Protein AF-A0A2N3CD16-F1 (afdb_monomer)

Radius of gyration: 25.15 Å; Cα contacts (8 Å, |Δi|>4): 242; chains: 1; bounding box: 34×42×100 Å

Foldseek 3Di:
DDDDDDDDDDPPPPDPPPPDPPPDDDFAFPDKAKEWEFDDDPDTFGAKIKIKTFTDFPFDWEWDWDPDPPDPQETEIEIGTDDDDDTRMYMDMDRHDDHHQKYFYDYPNHGRDIDRDYYYDD

Solvent-accessible surface area (backbone atoms only — not comparable to full-atom values): 7426 Å² total; per-residue (Å²): 140,84,87,81,84,80,85,82,82,83,82,80,79,80,73,80,79,76,74,71,75,78,81,80,77,76,57,54,76,77,46,72,51,36,34,32,37,31,53,85,65,98,81,45,59,62,51,27,27,40,35,42,35,34,33,67,43,93,53,48,35,30,43,40,78,50,90,67,86,50,62,102,39,43,45,49,29,36,53,40,84,36,76,90,79,48,70,30,36,32,48,37,71,44,88,64,39,66,82,46,60,31,37,39,33,24,36,94,90,37,89,69,47,77,42,72,63,61,44,81,46,110

Mean predicted aligned error: 11.21 Å

Secondary structure (DSSP, 8-state):
--PPP--------------PPP---PPPEEEEEEEEEE-SSSSPPEEEEEEEEEE--SS-EEEEE-SS--STTEEEEEEEE--SS-TTEEEEE-SS----SEEEEEETTEEEEEE--EEEE-

Structure (mmCIF, N/CA/C/O backbone):
data_AF-A0A2N3CD16-F1
#
_entry.id   AF-A0A2N3CD16-F1
#
loop_
_atom_site.group_PDB
_atom_site.id
_atom_site.type_symbol
_atom_site.label_atom_id
_atom_site.label_alt_id
_atom_site.label_comp_id
_atom_site.label_asym_id
_atom_site.label_entity_id
_atom_site.label_seq_id
_atom_site.pdbx_PDB_ins_code
_atom_site.Cartn_x
_atom_site.Cartn_y
_atom_site.Cartn_z
_atom_site.occupancy
_atom_site.B_iso_or_equiv
_atom_site.auth_seq_id
_atom_site.auth_comp_id
_atom_site.auth_asym_id
_atom_site.auth_atom_id
_atom_site.pdbx_PDB_model_num
ATOM 1 N N . MET A 1 1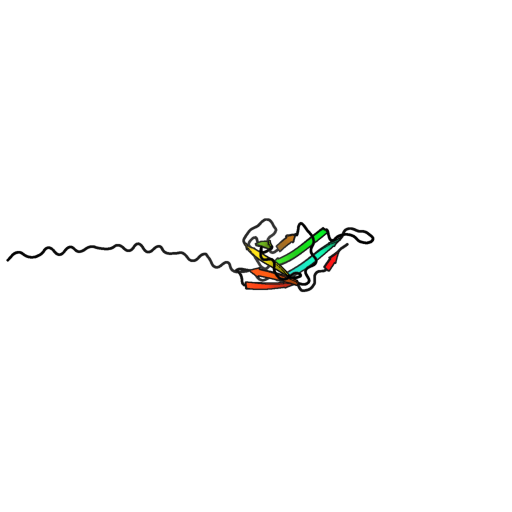 ? -15.250 33.659 76.738 1.00 38.59 1 MET A N 1
ATOM 2 C CA . MET A 1 1 ? -15.035 32.464 75.893 1.00 38.59 1 MET A CA 1
ATOM 3 C C . MET A 1 1 ? -15.701 32.728 74.546 1.00 38.59 1 MET A C 1
ATOM 5 O O . MET A 1 1 ? -16.918 32.817 74.508 1.00 38.59 1 MET A O 1
ATOM 9 N N . ARG A 1 2 ? -14.938 33.010 73.480 1.00 38.78 2 ARG A N 1
ATOM 10 C CA . ARG A 1 2 ? -15.477 33.314 72.138 1.00 38.78 2 ARG A CA 1
ATOM 11 C C . ARG A 1 2 ? -15.031 32.211 71.180 1.00 38.78 2 ARG A C 1
ATOM 13 O O . ARG A 1 2 ? -13.833 32.003 71.006 1.00 38.78 2 ARG A O 1
ATOM 20 N N . ALA A 1 3 ? -16.003 31.467 70.658 1.00 42.72 3 ALA A N 1
ATOM 21 C CA . ALA A 1 3 ? -15.798 30.328 69.774 1.00 42.72 3 ALA A CA 1
ATOM 22 C C . ALA A 1 3 ? -15.321 30.787 68.388 1.00 42.72 3 ALA A C 1
ATOM 24 O O . ALA A 1 3 ? -15.764 31.808 67.864 1.00 42.72 3 ALA A O 1
ATOM 25 N N . ARG A 1 4 ? -14.369 30.030 67.839 1.00 44.72 4 ARG A N 1
ATOM 26 C CA . ARG A 1 4 ? -13.711 30.252 66.550 1.00 44.72 4 ARG A CA 1
ATOM 27 C C . ARG A 1 4 ? -14.659 29.854 65.415 1.00 44.72 4 ARG A C 1
ATOM 29 O O . ARG A 1 4 ? -15.184 28.746 65.429 1.00 44.72 4 ARG A O 1
ATOM 36 N N . TYR A 1 5 ? -14.843 30.735 64.434 1.00 41.88 5 TYR A N 1
ATOM 37 C CA . TYR A 1 5 ? -15.501 30.404 63.170 1.00 41.88 5 TYR A CA 1
ATOM 38 C C . TYR A 1 5 ? -14.574 29.506 62.343 1.00 41.88 5 TYR A C 1
ATOM 40 O O . TYR A 1 5 ? -13.457 29.900 62.010 1.00 41.88 5 TYR A O 1
ATOM 48 N N . LEU A 1 6 ? -15.026 28.286 62.050 1.00 45.75 6 LEU A N 1
ATOM 49 C CA . LEU A 1 6 ? -14.341 27.340 61.175 1.00 45.75 6 LEU A CA 1
ATOM 50 C C . LEU A 1 6 ? -14.767 27.639 59.726 1.00 45.75 6 LEU A C 1
ATOM 52 O O . LEU A 1 6 ? -15.912 27.395 59.353 1.00 45.75 6 LEU A O 1
ATOM 56 N N . MET A 1 7 ? -13.866 28.204 58.920 1.00 47.03 7 MET A N 1
ATOM 57 C CA . MET A 1 7 ? -14.049 28.312 57.470 1.00 47.03 7 MET A CA 1
ATOM 58 C C . MET A 1 7 ? -13.910 26.917 56.849 1.00 47.03 7 MET A C 1
ATOM 60 O O . MET A 1 7 ? -12.836 26.322 56.904 1.00 47.03 7 MET A O 1
ATOM 64 N N . VAL A 1 8 ? -14.983 26.406 56.246 1.00 53.50 8 VAL A N 1
ATOM 65 C CA . VAL A 1 8 ? -14.944 25.215 55.388 1.00 53.50 8 VAL A CA 1
ATOM 66 C C . VAL A 1 8 ? -14.858 25.696 53.942 1.00 53.50 8 VAL A C 1
ATOM 68 O O . VAL A 1 8 ? -15.830 26.204 53.390 1.00 53.50 8 VAL A O 1
ATOM 71 N N . ALA A 1 9 ? -13.674 25.576 53.343 1.00 51.38 9 ALA A N 1
ATOM 72 C CA . ALA A 1 9 ? -13.457 25.815 51.922 1.00 51.38 9 ALA A CA 1
ATOM 73 C C . ALA A 1 9 ? -13.712 24.509 51.152 1.00 51.38 9 ALA A C 1
ATOM 75 O O . ALA A 1 9 ? -12.964 23.543 51.294 1.00 51.38 9 ALA A O 1
ATOM 76 N N . ILE A 1 10 ? -14.782 24.471 50.357 1.00 58.00 10 ILE A N 1
ATOM 77 C CA . ILE A 1 10 ? -15.101 23.351 49.464 1.00 58.00 10 ILE A CA 1
ATOM 78 C C . ILE A 1 10 ? -14.377 23.607 48.138 1.00 58.00 10 ILE A C 1
ATOM 80 O O . ILE A 1 10 ? -14.792 24.445 47.341 1.00 58.00 10 ILE A O 1
ATOM 84 N N . LEU A 1 11 ? -13.256 22.916 47.927 1.00 53.34 11 LEU A N 1
ATOM 85 C CA . LEU A 1 11 ? -12.531 22.886 46.657 1.00 53.34 11 LEU A CA 1
ATOM 86 C C . LEU A 1 11 ? -13.225 21.899 45.710 1.00 53.34 11 LEU A C 1
ATOM 88 O O . LEU A 1 11 ? -13.001 20.691 45.773 1.00 53.34 11 LEU A O 1
ATOM 92 N N . SER A 1 12 ? -14.080 22.418 44.832 1.00 52.19 12 SER A N 1
ATOM 93 C CA . SER A 1 12 ? -14.679 21.665 43.729 1.00 52.19 12 SER A CA 1
ATOM 94 C C . SER A 1 12 ? -13.617 21.383 42.661 1.00 52.19 12 SER A C 1
ATOM 96 O O . SER A 1 12 ? -13.352 22.216 41.797 1.00 52.19 12 SER A O 1
ATOM 98 N N . LEU A 1 13 ? -12.984 20.211 42.722 1.00 51.75 13 LEU A N 1
ATOM 99 C CA . LEU A 1 13 ? -12.117 19.699 41.659 1.00 51.75 13 LEU A CA 1
ATOM 100 C C . LEU A 1 13 ? -12.982 19.254 40.469 1.00 51.75 13 LEU A C 1
ATOM 102 O O . LEU A 1 13 ? -13.445 18.117 40.405 1.00 51.75 13 LEU A O 1
ATOM 106 N N . THR A 1 14 ? -13.207 20.155 39.514 1.00 55.66 14 THR A N 1
ATOM 107 C CA . THR A 1 14 ? -13.684 19.807 38.170 1.00 55.66 14 THR A CA 1
ATOM 108 C C . THR A 1 14 ? -12.584 19.030 37.451 1.00 55.66 14 THR A C 1
ATOM 110 O O . THR A 1 14 ? -11.650 19.612 36.902 1.00 55.66 14 THR A O 1
ATOM 113 N N . GLY A 1 15 ? -12.666 17.702 37.499 1.00 50.31 15 GLY A N 1
ATOM 114 C CA . GLY A 1 15 ? -11.807 16.827 36.713 1.00 50.31 15 GLY A CA 1
ATOM 115 C C . GLY A 1 15 ? -12.109 17.000 35.227 1.00 50.31 15 GLY A C 1
ATOM 116 O O . GLY A 1 15 ? -13.211 16.694 34.775 1.00 50.31 15 GLY A O 1
ATOM 117 N N . CYS A 1 16 ? -11.128 17.471 34.458 1.00 60.91 16 CYS A N 1
ATOM 118 C CA . CYS A 1 16 ? -11.131 17.311 33.010 1.00 60.91 16 CYS A CA 1
ATOM 119 C C . CYS A 1 16 ? -11.079 15.811 32.712 1.00 60.91 16 CYS A C 1
ATOM 121 O O . CYS A 1 16 ? -10.009 15.200 32.790 1.00 60.91 16 CYS A O 1
ATOM 123 N N . VAL A 1 17 ? -12.232 15.220 32.391 1.00 60.38 17 VAL A N 1
ATOM 124 C CA . VAL A 1 17 ? -12.313 13.901 31.762 1.00 60.38 17 VAL A CA 1
ATOM 125 C C . VAL A 1 17 ? -11.592 14.030 30.424 1.00 60.38 17 VAL A C 1
ATOM 127 O O . VAL A 1 17 ? -12.158 14.489 29.436 1.00 60.38 17 VAL A O 1
ATOM 130 N N . HIS A 1 18 ? -10.303 13.696 30.414 1.00 55.62 18 HIS A N 1
ATOM 131 C CA . HIS A 1 18 ? -9.554 13.470 29.189 1.00 55.62 18 HIS A CA 1
ATOM 132 C C . HIS A 1 18 ? -10.149 12.209 28.569 1.00 55.62 18 HIS A C 1
ATOM 134 O O . HIS A 1 18 ? -9.745 11.097 28.902 1.00 55.62 18 HIS A O 1
ATOM 140 N N . ALA A 1 19 ? -11.177 12.383 27.738 1.00 57.16 19 ALA A N 1
ATOM 141 C CA . ALA A 1 19 ? -11.658 11.323 26.875 1.00 57.16 19 ALA A CA 1
ATOM 142 C C . ALA A 1 19 ? -10.459 10.879 26.032 1.00 57.16 19 ALA A C 1
ATOM 144 O O . ALA A 1 19 ? -9.935 11.652 25.228 1.00 57.16 19 ALA A O 1
ATOM 145 N N . LEU A 1 20 ? -9.973 9.665 26.294 1.00 58.84 20 LEU A N 1
ATOM 146 C CA . LEU A 1 20 ? -8.993 9.019 25.435 1.00 58.84 20 LEU A CA 1
ATOM 147 C C . LEU A 1 20 ? -9.561 9.044 24.008 1.00 58.84 20 LEU A C 1
ATOM 149 O O . LEU A 1 20 ? -10.759 8.787 23.842 1.00 58.84 20 LEU A O 1
ATOM 153 N N . PRO A 1 21 ? -8.754 9.403 22.994 1.00 60.16 21 PRO A N 1
ATOM 154 C CA . PRO A 1 21 ? -9.225 9.360 21.620 1.00 60.16 21 PRO A CA 1
ATOM 155 C C . PRO A 1 21 ? -9.758 7.949 21.332 1.00 60.16 21 PRO A C 1
ATOM 157 O O . PRO A 1 21 ? -9.173 6.981 21.828 1.00 60.16 21 PRO A O 1
ATOM 160 N N . PRO A 1 22 ? -10.870 7.817 20.585 1.00 60.03 22 PRO A N 1
ATOM 161 C CA . PRO A 1 22 ? -11.403 6.507 20.236 1.00 60.03 22 PRO A CA 1
ATOM 162 C C . PRO A 1 22 ? -10.285 5.673 19.605 1.00 60.03 22 PRO A C 1
ATOM 164 O O . PRO A 1 22 ? -9.592 6.148 18.703 1.00 60.03 22 PRO A O 1
ATOM 167 N N . GLU A 1 23 ? -10.076 4.457 20.116 1.00 65.00 23 GLU A N 1
ATOM 168 C CA . GLU A 1 23 ? -9.114 3.520 19.539 1.00 65.00 23 GLU A CA 1
ATOM 169 C C . GLU A 1 23 ? -9.522 3.251 18.089 1.00 65.00 23 GLU A C 1
ATOM 171 O O . GLU A 1 23 ? -10.545 2.622 17.810 1.00 65.00 23 GLU A O 1
ATOM 176 N N . VAL A 1 24 ? -8.731 3.768 17.149 1.00 72.38 24 VAL A N 1
ATOM 177 C CA . VAL A 1 24 ? -8.905 3.477 15.730 1.00 72.38 24 VAL A CA 1
ATOM 178 C C . VAL A 1 24 ? -8.584 1.998 15.540 1.00 72.38 24 VAL A C 1
ATOM 180 O O . VAL A 1 24 ? -7.434 1.579 15.650 1.00 72.38 24 VAL A O 1
ATOM 183 N N . THR A 1 25 ? -9.613 1.189 15.292 1.00 88.75 25 THR A N 1
ATOM 184 C CA . THR A 1 25 ? -9.431 -0.237 15.013 1.00 88.75 25 THR A CA 1
ATOM 185 C C . THR A 1 25 ? -8.978 -0.396 13.567 1.00 88.75 25 THR A C 1
ATOM 187 O O . THR A 1 25 ? -9.723 -0.097 12.637 1.00 88.75 25 THR A O 1
ATOM 190 N N . CYS A 1 26 ? -7.742 -0.852 13.384 1.00 92.62 26 CYS A N 1
ATOM 191 C CA . CYS A 1 26 ? -7.148 -1.091 12.073 1.00 92.62 26 CYS A CA 1
ATOM 192 C C . CYS A 1 26 ? -7.838 -2.266 11.361 1.00 92.62 26 CYS A C 1
ATOM 194 O O . CYS A 1 26 ? -7.784 -3.386 11.882 1.00 92.62 26 CYS A O 1
ATOM 196 N N . PRO A 1 27 ? -8.460 -2.059 10.187 1.00 94.75 27 PRO A N 1
ATOM 197 C CA . PRO A 1 27 ? -9.145 -3.119 9.472 1.00 94.75 27 PRO A CA 1
ATOM 198 C C . PRO A 1 27 ? -8.123 -4.102 8.894 1.00 94.75 27 PRO A C 1
ATOM 200 O O . PRO A 1 27 ? -7.066 -3.668 8.433 1.00 94.75 27 PRO A O 1
ATOM 203 N N . PRO A 1 28 ? -8.420 -5.410 8.870 1.00 95.94 28 PRO A N 1
ATOM 204 C CA . PRO A 1 28 ? -7.535 -6.396 8.269 1.00 95.94 28 PRO A CA 1
ATOM 205 C C . PRO A 1 28 ? -7.279 -6.115 6.784 1.00 95.94 28 PRO A C 1
ATOM 207 O O . PRO A 1 28 ? -8.213 -5.871 6.016 1.00 95.94 28 PRO A O 1
ATOM 210 N N . VAL A 1 29 ? -6.021 -6.228 6.357 1.00 96.06 29 VAL A N 1
ATOM 211 C CA . VAL A 1 29 ? -5.655 -6.274 4.935 1.00 96.06 29 VAL A CA 1
ATOM 212 C C . VAL A 1 29 ? -5.911 -7.679 4.389 1.00 96.06 29 VAL A C 1
ATOM 214 O O . VAL A 1 29 ? -5.285 -8.646 4.816 1.00 96.06 29 VAL A O 1
ATOM 217 N N . VAL A 1 30 ? -6.819 -7.779 3.419 1.00 96.88 30 VAL A N 1
ATOM 218 C CA . VAL A 1 30 ? -7.193 -9.032 2.740 1.00 96.88 30 VAL A CA 1
ATOM 219 C C . VAL A 1 30 ? -6.232 -9.338 1.590 1.00 96.88 30 VAL A C 1
ATOM 221 O O . VAL A 1 30 ? -5.882 -10.491 1.355 1.00 96.88 30 VAL A O 1
ATOM 224 N N . GLN A 1 31 ? -5.810 -8.304 0.862 1.00 96.38 31 GLN A N 1
ATOM 225 C CA . GLN A 1 31 ? -4.895 -8.408 -0.275 1.00 96.38 31 GLN A CA 1
ATOM 226 C C . GLN A 1 31 ? -4.154 -7.085 -0.436 1.00 96.38 31 GLN A C 1
ATOM 228 O O . GLN A 1 31 ? -4.767 -6.028 -0.300 1.00 96.38 31 GLN A O 1
ATOM 233 N N . ALA A 1 32 ? -2.866 -7.124 -0.766 1.00 96.81 32 ALA A N 1
ATOM 234 C CA . ALA A 1 32 ? -2.107 -5.930 -1.103 1.00 96.81 32 ALA A CA 1
ATOM 235 C C . ALA A 1 32 ? -1.117 -6.210 -2.232 1.00 96.81 32 ALA A C 1
ATOM 237 O O . ALA A 1 32 ? -0.455 -7.245 -2.256 1.00 96.81 32 ALA A O 1
ATOM 238 N N . GLU A 1 33 ? -1.025 -5.268 -3.162 1.00 96.94 33 GLU A N 1
ATOM 239 C CA . GLU A 1 33 ? -0.189 -5.366 -4.352 1.00 96.94 33 GLU A CA 1
ATOM 240 C C . GLU A 1 33 ? 0.490 -4.030 -4.616 1.00 96.94 33 GLU A C 1
ATOM 242 O O . GLU A 1 33 ? -0.037 -2.962 -4.289 1.00 96.94 33 GLU A O 1
ATOM 247 N N . ALA A 1 34 ? 1.673 -4.099 -5.214 1.00 95.62 34 ALA A N 1
ATOM 248 C CA . ALA A 1 34 ? 2.432 -2.925 -5.590 1.00 95.62 34 ALA A CA 1
ATOM 249 C C . ALA A 1 34 ? 3.098 -3.121 -6.944 1.00 95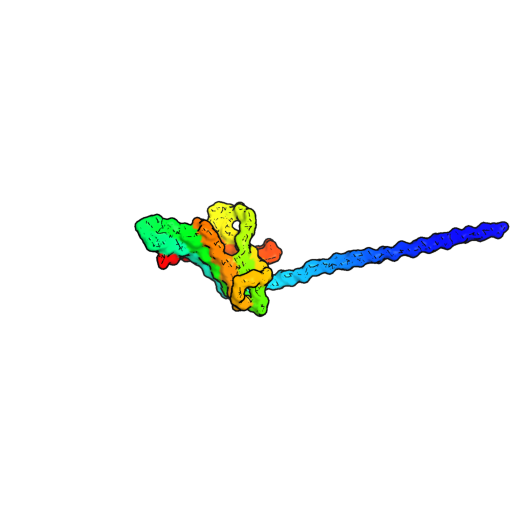.62 34 ALA A C 1
ATOM 251 O O . ALA A 1 34 ? 3.607 -4.202 -7.259 1.00 95.62 34 ALA A O 1
ATOM 252 N N . TRP A 1 35 ? 3.123 -2.054 -7.731 1.00 93.75 35 TRP A N 1
ATOM 253 C CA . TRP A 1 35 ? 3.801 -2.045 -9.013 1.00 93.75 35 TRP A CA 1
ATOM 254 C C . TRP A 1 35 ? 4.319 -0.665 -9.387 1.00 93.75 35 TRP A C 1
ATOM 256 O O . TRP A 1 35 ? 3.782 0.369 -8.988 1.00 93.75 35 TRP A O 1
ATOM 266 N N . VAL A 1 36 ? 5.371 -0.654 -10.192 1.00 90.75 36 VAL A N 1
ATOM 267 C CA . VAL A 1 36 ? 5.930 0.542 -10.805 1.00 90.75 36 VAL A CA 1
ATOM 268 C C . VAL A 1 36 ? 5.523 0.570 -12.271 1.00 90.75 36 VAL A C 1
ATOM 270 O O . VAL A 1 36 ? 5.783 -0.377 -13.013 1.00 90.75 36 VAL A O 1
ATOM 273 N N . ASN A 1 37 ? 4.905 1.673 -12.688 1.00 86.38 37 ASN A N 1
ATOM 274 C CA . ASN A 1 37 ? 4.626 1.935 -14.095 1.00 86.38 37 ASN A CA 1
ATOM 275 C C . ASN A 1 37 ? 5.895 2.455 -14.776 1.00 86.38 37 ASN A C 1
ATOM 277 O O . ASN A 1 37 ? 6.463 3.466 -14.338 1.00 86.38 37 ASN A O 1
ATOM 281 N N . ARG A 1 38 ? 6.293 1.838 -15.886 1.00 80.94 38 ARG A N 1
ATOM 282 C CA . ARG A 1 38 ? 7.303 2.373 -16.807 1.00 80.94 38 ARG A CA 1
ATOM 283 C C . ARG A 1 38 ? 6.641 2.841 -18.090 1.00 80.94 38 ARG A C 1
ATOM 285 O O . ARG A 1 38 ? 5.623 2.305 -18.499 1.00 80.94 38 ARG A O 1
ATOM 292 N N . MET A 1 39 ? 7.227 3.849 -18.728 1.00 78.81 39 MET A N 1
ATOM 293 C CA . MET A 1 39 ? 6.879 4.127 -20.123 1.00 78.81 39 MET A CA 1
ATOM 294 C C . MET A 1 39 ? 7.426 3.012 -21.030 1.00 78.81 39 MET A C 1
ATOM 296 O O . MET A 1 39 ? 8.385 2.343 -20.662 1.00 78.81 39 MET A O 1
ATOM 300 N N . PRO A 1 40 ? 6.892 2.814 -22.236 1.00 72.56 40 PRO A N 1
ATOM 301 C CA . PRO A 1 40 ? 7.563 2.007 -23.250 1.00 72.56 40 PRO A CA 1
ATOM 302 C C . PRO A 1 40 ? 8.853 2.697 -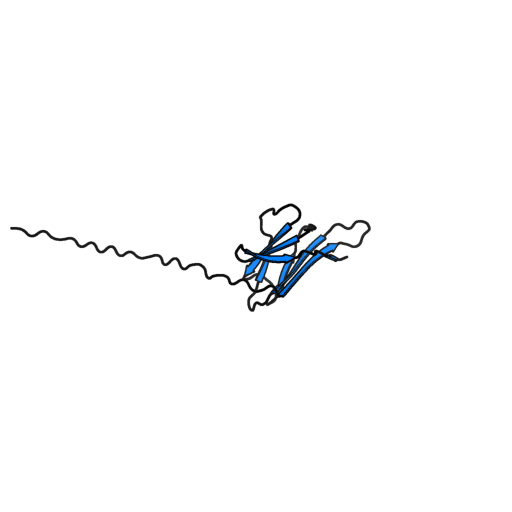23.733 1.00 72.56 40 PRO A C 1
ATOM 304 O O . PRO A 1 40 ? 8.859 3.905 -23.974 1.00 72.56 40 PRO A O 1
ATOM 307 N N . GLY A 1 41 ? 9.954 1.955 -23.898 1.00 75.56 41 GLY A N 1
ATOM 308 C CA . GLY A 1 41 ? 11.208 2.490 -24.446 1.00 75.56 41 GLY A CA 1
ATOM 309 C C . GLY A 1 41 ? 12.440 1.616 -24.166 1.00 75.56 41 GLY A C 1
ATOM 310 O O . GLY A 1 41 ? 12.330 0.629 -23.445 1.00 75.56 41 GLY A O 1
ATOM 311 N N . PRO A 1 42 ? 13.618 1.958 -24.724 1.00 68.75 42 PRO A N 1
ATOM 312 C CA . PRO A 1 42 ? 14.858 1.192 -24.530 1.00 68.75 42 PRO A CA 1
ATOM 313 C C . PRO A 1 42 ? 15.456 1.313 -23.110 1.00 68.75 42 PRO A C 1
ATOM 315 O O . PRO A 1 42 ? 16.023 0.350 -22.603 1.00 68.75 42 PRO A O 1
ATOM 318 N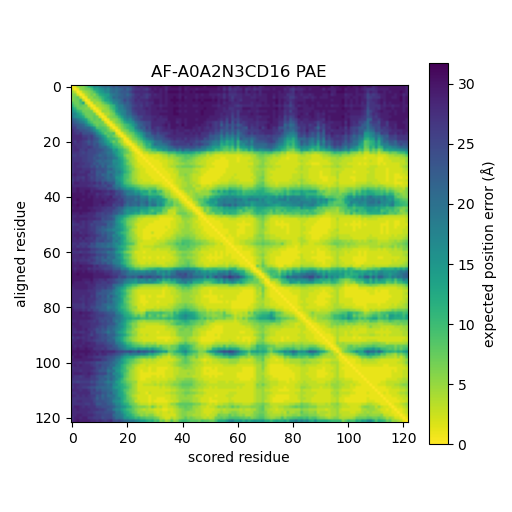 N . GLN A 1 43 ? 15.272 2.455 -22.437 1.00 67.12 43 GLN A N 1
ATOM 319 C CA . GLN A 1 43 ? 15.488 2.642 -20.991 1.00 67.12 43 GLN A CA 1
ATOM 320 C C . GLN A 1 43 ? 14.454 3.638 -20.450 1.00 67.12 43 GLN A C 1
ATOM 322 O O . GLN A 1 43 ? 14.749 4.822 -20.272 1.00 67.12 43 GLN A O 1
ATOM 327 N N . PRO A 1 44 ? 13.207 3.205 -20.246 1.00 66.94 44 PRO A N 1
ATOM 328 C CA . PRO A 1 44 ? 12.172 4.107 -19.801 1.00 66.94 44 PRO A CA 1
ATOM 329 C C . PRO A 1 44 ? 12.339 4.394 -18.307 1.00 66.94 44 PRO A C 1
ATOM 331 O O . PRO A 1 44 ? 12.567 3.462 -17.530 1.00 66.94 44 PRO A O 1
ATOM 334 N N . PRO A 1 45 ? 12.222 5.663 -17.883 1.00 72.31 45 PRO A N 1
ATOM 335 C CA . PRO A 1 45 ? 12.242 5.981 -16.470 1.00 72.31 45 PRO A CA 1
ATOM 336 C C . PRO A 1 45 ? 10.997 5.404 -15.792 1.00 72.31 45 PRO A C 1
ATOM 338 O O . PRO A 1 45 ? 9.905 5.368 -16.372 1.00 72.31 45 PRO A O 1
ATOM 341 N N . ASP A 1 46 ? 11.161 4.992 -14.540 1.00 76.88 46 ASP A N 1
ATOM 342 C CA . ASP A 1 46 ? 10.032 4.682 -13.676 1.00 76.88 46 ASP A CA 1
ATOM 343 C C . ASP A 1 46 ? 9.173 5.961 -13.514 1.00 76.88 46 ASP A C 1
ATOM 345 O O . ASP A 1 46 ? 9.694 7.048 -13.247 1.00 76.88 46 ASP A O 1
ATOM 349 N N . THR A 1 47 ? 7.853 5.859 -13.702 1.00 81.25 47 THR A N 1
ATOM 350 C CA . THR A 1 47 ? 6.945 7.029 -13.726 1.00 81.25 47 THR A CA 1
ATOM 351 C C . THR A 1 47 ? 6.170 7.212 -12.430 1.00 81.25 47 THR A C 1
ATOM 353 O O . THR A 1 47 ? 6.168 8.296 -11.850 1.00 81.25 47 THR A O 1
ATOM 356 N N . SER A 1 48 ? 5.543 6.145 -11.933 1.00 88.25 48 SER A N 1
ATOM 357 C CA . SER A 1 48 ? 4.875 6.146 -10.633 1.00 88.25 48 SER A CA 1
ATOM 358 C C . SER A 1 48 ? 4.897 4.765 -9.998 1.00 88.25 48 SER A C 1
ATOM 360 O O . SER A 1 48 ? 4.623 3.776 -10.676 1.00 88.25 48 SER A O 1
ATOM 362 N N . LEU A 1 49 ? 5.136 4.724 -8.688 1.00 91.50 49 LEU A N 1
ATOM 363 C CA . LEU A 1 49 ? 4.817 3.573 -7.849 1.00 91.50 49 LEU A CA 1
ATOM 364 C C . LEU A 1 49 ? 3.338 3.641 -7.462 1.00 91.50 49 LEU A C 1
ATOM 366 O O . LEU A 1 49 ? 2.880 4.678 -6.971 1.00 91.50 49 LEU A O 1
ATOM 370 N N . ILE A 1 50 ? 2.624 2.541 -7.666 1.00 94.44 50 ILE A N 1
ATOM 371 C CA . ILE A 1 50 ? 1.245 2.327 -7.243 1.00 94.44 50 ILE A CA 1
ATOM 372 C C . ILE A 1 50 ? 1.234 1.221 -6.195 1.00 94.44 50 ILE A C 1
ATOM 374 O O . ILE A 1 50 ? 1.872 0.186 -6.368 1.00 94.44 50 ILE A O 1
ATOM 378 N N . VAL A 1 51 ? 0.498 1.449 -5.115 1.00 95.50 51 VAL A N 1
ATOM 379 C CA . VAL A 1 51 ? 0.197 0.453 -4.089 1.00 95.50 51 VAL A CA 1
ATOM 380 C C . VAL A 1 51 ? -1.308 0.417 -3.921 1.00 95.50 51 VAL A C 1
ATOM 382 O O . VAL A 1 51 ? -1.935 1.467 -3.779 1.00 95.50 51 VAL A O 1
ATOM 385 N N . THR A 1 52 ? -1.888 -0.773 -3.913 1.00 96.31 52 THR A N 1
ATOM 386 C CA . THR A 1 52 ? -3.311 -0.976 -3.643 1.00 96.31 52 THR A CA 1
ATOM 387 C C . THR A 1 52 ? -3.478 -2.025 -2.566 1.00 96.31 52 THR A C 1
ATOM 389 O 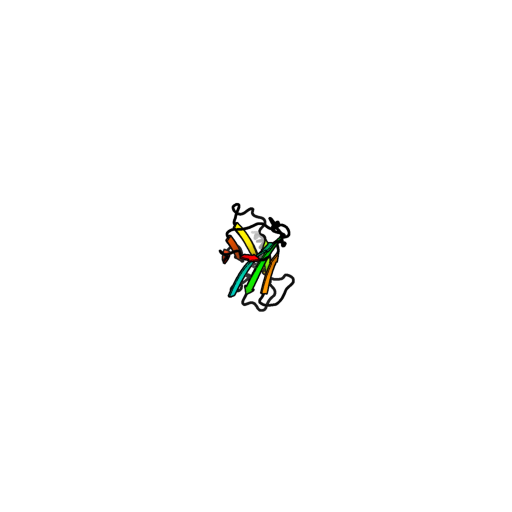O . THR A 1 52 ? -2.788 -3.042 -2.590 1.00 96.31 52 THR A O 1
ATOM 392 N N . ALA A 1 53 ? -4.415 -1.805 -1.652 1.00 96.62 53 ALA A N 1
ATOM 393 C CA . ALA A 1 53 ? -4.798 -2.783 -0.652 1.00 96.62 53 ALA A CA 1
ATOM 394 C C . ALA A 1 53 ? -6.322 -2.913 -0.588 1.00 96.62 53 ALA A C 1
ATOM 396 O O . ALA A 1 53 ? -7.048 -1.918 -0.539 1.00 96.62 53 ALA A O 1
ATOM 397 N N . ARG A 1 54 ? -6.795 -4.157 -0.564 1.00 96.69 54 ARG A N 1
ATOM 398 C CA . ARG A 1 54 ? -8.159 -4.516 -0.192 1.00 96.69 54 ARG A CA 1
ATOM 399 C C . ARG A 1 54 ? -8.194 -4.758 1.310 1.00 96.69 54 ARG A C 1
ATOM 401 O O . ARG A 1 54 ? -7.386 -5.530 1.826 1.00 96.69 54 ARG A O 1
ATOM 408 N N . ILE A 1 55 ? -9.135 -4.123 1.987 1.00 96.00 55 ILE A N 1
ATOM 409 C CA . ILE A 1 55 ? -9.301 -4.182 3.439 1.00 96.00 55 ILE A CA 1
ATOM 410 C C . ILE A 1 55 ? -10.725 -4.603 3.789 1.00 96.00 55 ILE A C 1
ATOM 412 O O . ILE A 1 55 ? -11.664 -4.303 3.050 1.00 96.00 55 ILE A O 1
ATOM 416 N N . ASP A 1 56 ? -10.890 -5.279 4.918 1.00 95.25 56 ASP A N 1
ATOM 417 C CA . ASP A 1 56 ? -12.210 -5.620 5.448 1.00 95.25 56 ASP A CA 1
ATOM 418 C C . ASP A 1 56 ? -12.736 -4.464 6.312 1.00 95.25 56 ASP A C 1
ATOM 420 O O . ASP A 1 56 ? -12.549 -4.424 7.528 1.00 95.25 56 ASP A O 1
ATOM 424 N N . ALA A 1 57 ? -13.300 -3.451 5.648 1.00 91.69 57 ALA A N 1
ATOM 425 C CA . ALA A 1 57 ? -13.817 -2.247 6.288 1.00 91.69 57 ALA A CA 1
ATOM 426 C C . ALA A 1 57 ? -15.096 -1.744 5.609 1.00 91.69 57 ALA A C 1
ATOM 428 O O . ALA A 1 57 ? -15.201 -1.719 4.381 1.00 91.69 57 ALA A O 1
ATOM 429 N N . GLN A 1 58 ? -16.038 -1.266 6.426 1.00 91.31 58 GLN A N 1
ATOM 430 C CA . GLN A 1 58 ? -17.266 -0.592 5.976 1.00 91.31 58 GLN A CA 1
ATOM 431 C C . GLN A 1 58 ? -17.129 0.938 5.928 1.00 91.31 58 GLN A C 1
ATOM 433 O O . GLN A 1 58 ? -18.047 1.629 5.498 1.00 91.31 58 GLN A O 1
ATOM 438 N N . GLU A 1 59 ? -15.977 1.463 6.346 1.00 92.25 59 GLU A N 1
ATOM 439 C CA . GLU A 1 59 ? -15.635 2.883 6.299 1.00 92.25 59 GLU A CA 1
ATOM 440 C C . GLU A 1 59 ? -14.579 3.156 5.219 1.00 92.25 59 GLU A C 1
ATOM 442 O O . GLU A 1 59 ? -13.981 2.235 4.657 1.00 92.25 59 GLU A O 1
ATOM 447 N N . LEU A 1 60 ? -14.355 4.435 4.912 1.00 94.69 60 LEU A N 1
ATOM 448 C CA . LEU A 1 60 ? -13.303 4.856 3.988 1.00 94.69 60 LEU A CA 1
ATOM 449 C C . LEU A 1 60 ? -11.941 4.841 4.680 1.00 94.69 60 LEU A C 1
ATOM 451 O O . LEU A 1 60 ? -11.831 5.224 5.843 1.00 94.69 60 LEU A O 1
ATOM 455 N N . TRP A 1 61 ? -10.915 4.440 3.934 1.00 95.06 61 TRP A N 1
ATOM 456 C CA . TRP A 1 61 ? -9.527 4.417 4.382 1.00 95.06 61 TRP A CA 1
ATOM 457 C C . TRP A 1 61 ? -8.591 4.853 3.260 1.00 95.06 61 TRP A C 1
ATOM 459 O O . TRP A 1 61 ? -8.880 4.663 2.077 1.00 95.06 61 TRP A O 1
ATOM 469 N N . MET A 1 62 ? -7.425 5.373 3.631 1.00 95.81 62 MET A N 1
ATOM 470 C CA . MET A 1 62 ? -6.385 5.805 2.699 1.00 95.81 62 MET A CA 1
ATOM 471 C C . MET A 1 62 ? -4.998 5.328 3.136 1.00 95.81 62 MET A C 1
ATOM 473 O O . MET A 1 62 ? -4.732 5.184 4.329 1.00 95.81 62 MET A O 1
ATOM 477 N N . LEU A 1 63 ? -4.109 5.111 2.165 1.00 95.50 63 LEU A N 1
ATOM 478 C CA . LEU A 1 63 ? -2.685 4.894 2.400 1.00 95.50 63 LEU A CA 1
ATOM 479 C C . LEU A 1 63 ? -1.937 6.206 2.184 1.00 95.50 63 LEU A C 1
ATOM 481 O O . LEU A 1 63 ? -2.069 6.852 1.140 1.00 95.50 63 LEU A O 1
ATOM 485 N N . LYS A 1 64 ? -1.115 6.590 3.155 1.00 94.06 64 LYS A N 1
ATOM 486 C CA . LYS A 1 64 ? -0.303 7.806 3.087 1.00 94.06 64 LYS A CA 1
ATOM 487 C C . LYS A 1 64 ? 1.161 7.478 3.332 1.00 94.06 64 LYS A C 1
ATOM 489 O O . LYS A 1 64 ? 1.473 6.767 4.275 1.00 94.06 64 LYS A O 1
ATOM 494 N N . ALA A 1 65 ? 2.063 8.033 2.525 1.00 92.88 65 ALA A N 1
ATOM 495 C CA . ALA A 1 65 ? 3.492 7.921 2.796 1.00 92.88 65 ALA A CA 1
ATOM 496 C C . ALA A 1 65 ? 3.840 8.548 4.151 1.00 92.88 65 ALA A C 1
ATOM 498 O O . ALA A 1 65 ? 3.454 9.688 4.440 1.00 92.88 65 ALA A O 1
ATOM 499 N N . MET A 1 66 ? 4.577 7.802 4.968 1.00 91.06 66 MET A N 1
ATOM 500 C CA . MET A 1 66 ? 5.157 8.331 6.194 1.00 91.06 66 MET A CA 1
ATOM 501 C C . MET A 1 66 ? 6.311 9.267 5.823 1.00 91.06 66 MET A C 1
ATOM 503 O O . MET A 1 66 ? 7.066 9.005 4.892 1.00 91.06 66 MET A O 1
ATOM 507 N N . THR A 1 67 ? 6.444 10.389 6.531 1.00 74.00 67 THR A N 1
ATOM 508 C CA . THR A 1 67 ? 7.496 11.388 6.269 1.00 74.00 67 THR A CA 1
ATOM 509 C C . THR A 1 67 ? 8.878 10.951 6.744 1.00 74.00 67 THR A C 1
ATOM 511 O O . THR A 1 67 ? 9.845 11.674 6.523 1.00 74.00 67 THR A O 1
ATOM 514 N N . GLN A 1 68 ? 8.984 9.806 7.424 1.00 64.44 68 GLN A N 1
ATOM 515 C CA . GLN A 1 68 ? 10.277 9.263 7.805 1.00 64.44 68 GLN A CA 1
ATOM 516 C C . GLN A 1 68 ? 10.954 8.696 6.565 1.00 64.44 68 GLN A C 1
ATOM 518 O O . GLN A 1 68 ? 10.390 7.867 5.853 1.00 64.44 68 GLN A O 1
ATOM 523 N N . GLU A 1 69 ? 12.177 9.156 6.328 1.00 56.72 69 GLU A N 1
ATOM 524 C CA . GLU A 1 69 ? 13.099 8.561 5.373 1.00 56.72 69 GLU A CA 1
ATOM 525 C C . GLU A 1 69 ? 13.519 7.200 5.947 1.00 56.72 69 GLU A C 1
ATOM 527 O O . GLU A 1 69 ? 14.572 7.036 6.563 1.00 56.72 69 GLU A O 1
ATOM 532 N N . ALA A 1 70 ? 12.615 6.222 5.858 1.00 57.50 70 ALA A N 1
ATOM 533 C CA . ALA A 1 70 ? 12.943 4.843 6.151 1.00 57.50 70 ALA A CA 1
ATOM 534 C C . ALA A 1 70 ? 14.079 4.426 5.210 1.00 57.50 70 ALA A C 1
ATOM 536 O O . ALA A 1 70 ? 14.205 4.963 4.108 1.00 57.50 70 ALA A O 1
ATOM 537 N N . ALA A 1 71 ? 14.928 3.514 5.691 1.00 65.69 71 ALA A N 1
ATOM 538 C CA . ALA A 1 71 ? 16.121 3.007 5.015 1.00 65.69 71 ALA A CA 1
ATOM 539 C C . ALA A 1 71 ? 15.977 2.971 3.477 1.00 65.69 71 ALA A C 1
ATOM 541 O O . ALA A 1 71 ? 14.896 2.629 3.001 1.00 65.69 71 ALA A O 1
ATOM 542 N N . PRO A 1 72 ? 17.049 3.218 2.695 1.00 67.69 72 PRO A N 1
ATOM 543 C CA . PRO A 1 72 ? 17.009 3.656 1.286 1.00 67.69 72 PRO A CA 1
ATOM 544 C C . PRO A 1 72 ? 16.265 2.770 0.258 1.00 67.69 72 PRO A C 1
ATOM 546 O O . PRO A 1 72 ? 16.314 3.055 -0.935 1.00 67.69 72 PRO A O 1
ATOM 549 N N . ARG A 1 73 ? 15.588 1.694 0.672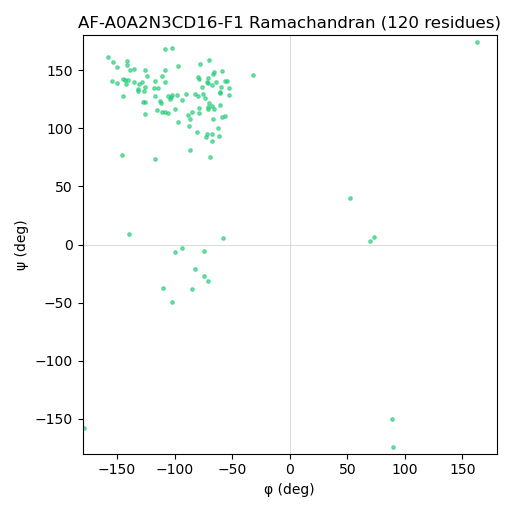 1.00 84.94 73 ARG A N 1
ATOM 550 C CA . ARG A 1 73 ? 14.813 0.763 -0.161 1.00 84.94 73 ARG A CA 1
ATOM 551 C C . ARG A 1 73 ? 13.489 0.302 0.469 1.00 84.94 73 ARG A C 1
ATOM 553 O O . ARG A 1 73 ? 12.857 -0.602 -0.075 1.00 84.94 73 ARG A O 1
ATOM 560 N N . ILE A 1 74 ? 13.063 0.890 1.589 1.00 90.62 74 ILE A N 1
ATOM 561 C CA . ILE A 1 74 ? 11.798 0.559 2.259 1.00 90.62 74 ILE A CA 1
ATOM 562 C C . ILE A 1 74 ? 10.856 1.752 2.154 1.00 90.62 74 ILE A C 1
ATOM 564 O O . ILE A 1 74 ? 11.179 2.845 2.610 1.00 90.62 74 ILE A O 1
ATOM 568 N N . LEU A 1 75 ? 9.671 1.534 1.588 1.00 91.75 75 LEU A N 1
ATOM 569 C CA . LEU A 1 75 ? 8.594 2.515 1.647 1.00 91.75 75 LEU A CA 1
ATOM 570 C C . LEU A 1 75 ? 7.686 2.203 2.834 1.00 91.75 75 LEU A C 1
ATOM 572 O O . LEU A 1 75 ? 7.127 1.113 2.909 1.00 91.75 75 LEU A O 1
ATOM 576 N N . GLN A 1 76 ? 7.494 3.175 3.721 1.00 94.38 76 GLN A N 1
ATOM 577 C CA . GLN A 1 76 ? 6.543 3.063 4.822 1.00 94.38 76 GLN A CA 1
ATOM 578 C C . GLN A 1 76 ? 5.274 3.860 4.518 1.00 94.38 76 GLN A C 1
ATOM 580 O O . GLN A 1 76 ? 5.325 5.048 4.181 1.00 94.38 76 GLN A O 1
ATOM 585 N N . LEU A 1 77 ? 4.133 3.187 4.619 1.00 95.19 77 LEU A N 1
ATOM 586 C CA . LEU A 1 77 ? 2.804 3.752 4.428 1.00 95.19 77 LEU A CA 1
ATOM 587 C C . LEU A 1 77 ? 2.019 3.639 5.731 1.00 95.19 77 LEU A C 1
ATOM 589 O O . LEU A 1 77 ? 2.074 2.608 6.383 1.00 95.19 77 LEU A O 1
ATOM 593 N N . GLU A 1 78 ? 1.243 4.656 6.076 1.00 95.62 78 GLU A N 1
ATOM 594 C CA . GLU A 1 78 ? 0.275 4.609 7.171 1.00 95.62 78 GLU A CA 1
ATOM 595 C C . GLU A 1 78 ? -1.132 4.424 6.587 1.00 95.62 78 GLU A C 1
ATOM 597 O O . GLU A 1 78 ? -1.546 5.165 5.685 1.00 95.62 78 GLU A O 1
ATOM 602 N N . LEU A 1 79 ? -1.858 3.438 7.105 1.00 96.06 79 LEU A N 1
ATOM 603 C CA . LEU A 1 79 ? -3.270 3.191 6.855 1.00 96.06 79 LEU A CA 1
ATOM 604 C C . LEU A 1 79 ? -4.093 4.049 7.821 1.00 96.06 79 LEU A C 1
ATOM 606 O O . LEU A 1 79 ? -4.049 3.859 9.035 1.00 96.06 79 LEU A O 1
ATOM 610 N N . LEU A 1 80 ? -4.830 5.011 7.268 1.00 95.06 80 LEU A N 1
ATOM 611 C CA . LEU A 1 80 ? -5.558 6.027 8.028 1.00 95.06 80 LEU A CA 1
ATOM 612 C C . LEU A 1 80 ? -7.050 6.026 7.669 1.00 95.06 80 LEU A C 1
ATOM 614 O O . LEU A 1 80 ? -7.375 5.832 6.492 1.00 95.06 80 LEU A O 1
ATOM 618 N N . PRO A 1 81 ? -7.949 6.293 8.634 1.00 94.06 81 PRO A N 1
ATOM 619 C CA . PRO A 1 81 ? -9.371 6.441 8.353 1.00 94.06 81 PRO A CA 1
ATOM 620 C C . PRO A 1 81 ? -9.640 7.682 7.487 1.00 94.06 81 PRO A C 1
ATOM 622 O O . PRO A 1 81 ? -8.951 8.703 7.580 1.00 94.06 81 PRO A O 1
ATOM 625 N N . GLY A 1 82 ? -10.675 7.599 6.654 1.00 92.31 82 GLY A N 1
ATOM 626 C CA . GLY A 1 82 ? -11.108 8.641 5.725 1.00 92.31 82 GLY A CA 1
ATOM 627 C C . GLY A 1 82 ? -10.434 8.579 4.350 1.00 92.31 82 GLY A C 1
ATOM 628 O O . GLY A 1 82 ? -10.082 7.517 3.845 1.00 92.31 82 GLY A O 1
ATOM 629 N N . GLY A 1 83 ? -10.284 9.747 3.721 1.00 86.44 83 GLY A N 1
ATOM 630 C CA . GLY A 1 83 ? -9.763 9.890 2.360 1.00 86.44 83 GLY A CA 1
ATOM 631 C C . GLY A 1 83 ? -10.844 9.832 1.278 1.00 86.44 83 GLY A C 1
ATOM 632 O O . GLY A 1 83 ? -12.041 9.823 1.557 1.00 86.44 83 GLY A O 1
ATOM 633 N N . SER A 1 84 ? -10.410 9.845 0.019 1.00 73.00 84 SER A N 1
ATOM 634 C CA . SER A 1 84 ? -11.283 9.774 -1.155 1.00 73.00 84 SER A CA 1
ATOM 635 C C . SER A 1 84 ? -11.076 8.433 -1.859 1.00 73.00 84 SER A C 1
ATOM 637 O O . SER A 1 84 ? -9.989 8.184 -2.382 1.00 73.00 84 SER A O 1
ATOM 639 N N . GLY A 1 85 ? -12.088 7.567 -1.878 1.00 76.69 85 GLY A N 1
ATOM 640 C CA . GLY A 1 85 ? -11.968 6.241 -2.483 1.00 76.69 85 GLY A CA 1
ATOM 641 C C . GLY A 1 85 ? -13.254 5.419 -2.428 1.00 76.69 85 GLY A C 1
ATOM 642 O O . GLY A 1 85 ? -14.347 5.970 -2.308 1.00 76.69 85 GLY A O 1
ATOM 643 N N . TYR A 1 86 ? -13.099 4.098 -2.521 1.00 85.12 86 TYR A N 1
ATOM 644 C CA . TYR A 1 86 ? -14.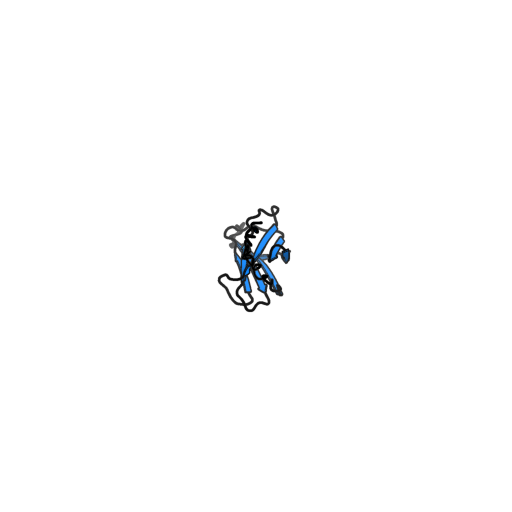182 3.114 -2.478 1.00 85.12 86 TYR A CA 1
ATOM 645 C C . TYR A 1 86 ? -14.101 2.300 -1.188 1.00 85.12 86 TYR A C 1
ATOM 647 O O . TYR A 1 86 ? -13.009 1.979 -0.727 1.00 85.12 86 TYR A O 1
ATOM 655 N N . LEU A 1 87 ? -15.250 1.913 -0.630 1.00 91.19 87 LEU A N 1
ATOM 656 C CA . LEU A 1 87 ? -15.288 1.038 0.544 1.00 91.19 87 LEU A CA 1
ATOM 657 C C . LEU A 1 87 ? -14.532 -0.273 0.277 1.00 91.19 87 LEU A C 1
ATOM 659 O O . LEU A 1 87 ? -14.567 -0.821 -0.831 1.00 91.19 87 LEU A O 1
ATOM 663 N N . GLY A 1 88 ? -13.808 -0.744 1.292 1.00 92.81 88 GLY A N 1
ATOM 664 C CA . GLY A 1 88 ? -12.994 -1.957 1.223 1.00 92.81 88 GLY A CA 1
ATOM 665 C C . GLY A 1 88 ? -11.738 -1.872 0.344 1.00 92.81 88 GLY A C 1
ATOM 666 O O . GLY A 1 88 ? -11.038 -2.874 0.209 1.00 92.81 88 GLY A O 1
ATOM 667 N N . ASN A 1 89 ? -11.417 -0.718 -0.258 1.00 94.62 89 ASN A N 1
ATOM 668 C CA . ASN A 1 89 ? -10.211 -0.546 -1.072 1.00 94.62 89 ASN A CA 1
ATOM 669 C C . ASN A 1 89 ? -9.497 0.764 -0.744 1.00 94.62 89 ASN A C 1
ATOM 671 O O . ASN A 1 89 ? -10.109 1.816 -0.588 1.00 94.62 89 ASN A O 1
ATOM 675 N N . THR A 1 90 ? -8.174 0.707 -0.710 1.00 95.56 90 THR A N 1
ATOM 676 C CA . THR A 1 90 ? -7.316 1.861 -0.468 1.00 95.56 90 THR A CA 1
ATOM 677 C C . THR A 1 90 ? -6.076 1.785 -1.345 1.00 95.56 90 THR A C 1
ATOM 679 O O . THR A 1 90 ? -5.703 0.716 -1.836 1.00 95.56 90 THR A O 1
ATOM 682 N N . GLY A 1 91 ? -5.437 2.923 -1.587 1.00 95.06 91 GLY A N 1
ATOM 683 C CA . GLY A 1 91 ? -4.264 2.969 -2.437 1.00 95.06 91 GLY A CA 1
ATOM 684 C C .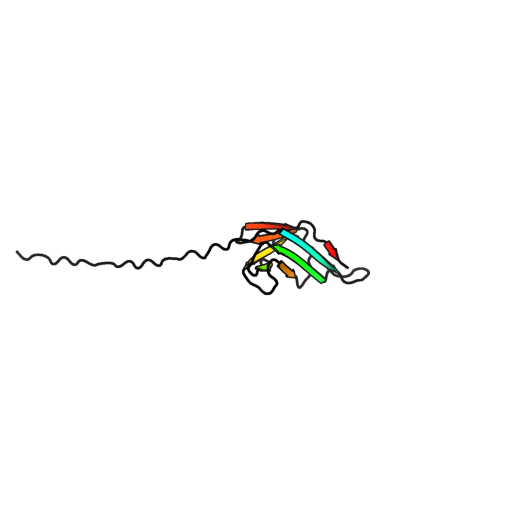 GLY A 1 91 ? -3.380 4.174 -2.186 1.00 95.06 91 GLY A C 1
ATOM 685 O O . GLY A 1 91 ? -3.796 5.178 -1.609 1.00 95.06 91 GLY A O 1
ATOM 686 N N . PHE A 1 92 ? -2.145 4.048 -2.650 1.00 94.12 92 PHE A N 1
ATOM 687 C CA . PHE A 1 92 ? -1.137 5.090 -2.652 1.00 94.12 92 PHE A CA 1
ATOM 688 C C . PHE A 1 92 ? -0.518 5.184 -4.046 1.00 94.12 92 PHE A C 1
ATOM 690 O O . PHE A 1 92 ? -0.210 4.173 -4.677 1.00 94.12 92 PHE A O 1
ATOM 697 N N . ARG A 1 93 ? -0.308 6.413 -4.518 1.00 93.25 93 ARG A N 1
ATOM 698 C CA . ARG A 1 93 ? 0.410 6.701 -5.759 1.00 93.25 93 ARG A CA 1
ATOM 699 C C . ARG A 1 93 ? 1.509 7.711 -5.481 1.00 93.25 93 ARG A C 1
ATOM 701 O O . ARG A 1 93 ? 1.226 8.822 -5.036 1.00 93.25 93 ARG A O 1
ATOM 708 N N . SER A 1 94 ? 2.748 7.345 -5.793 1.00 89.19 94 SER A N 1
ATOM 709 C CA . SER A 1 94 ? 3.868 8.282 -5.728 1.00 89.19 94 SER A CA 1
ATOM 710 C C . SER A 1 94 ? 3.912 9.186 -6.962 1.00 89.19 94 SER A C 1
ATOM 712 O O . SER A 1 94 ? 3.634 8.744 -8.079 1.00 89.19 94 SER A O 1
ATOM 714 N N . THR A 1 95 ? 4.313 10.443 -6.762 1.00 78.75 95 THR A N 1
ATOM 715 C CA . THR A 1 95 ? 4.567 11.429 -7.828 1.00 78.75 95 THR A CA 1
ATOM 716 C C . THR A 1 95 ? 5.951 11.288 -8.461 1.00 78.75 95 THR A C 1
ATOM 718 O O . THR A 1 95 ? 6.158 11.745 -9.581 1.00 78.75 95 THR A O 1
ATOM 721 N N . LYS A 1 96 ? 6.897 10.654 -7.760 1.00 72.31 96 LYS A N 1
ATOM 722 C CA . LYS A 1 96 ? 8.214 10.267 -8.279 1.00 72.31 96 LYS A CA 1
ATOM 723 C C . LYS A 1 96 ? 8.392 8.782 -8.034 1.00 72.31 96 LYS A C 1
ATOM 725 O O . LYS A 1 96 ? 8.275 8.330 -6.893 1.00 72.31 96 LYS A O 1
ATOM 730 N N . ALA A 1 97 ? 8.625 8.010 -9.084 1.00 64.81 97 ALA A N 1
ATOM 731 C CA . ALA A 1 97 ? 8.835 6.592 -8.888 1.00 64.81 97 ALA A CA 1
ATOM 732 C C . ALA A 1 97 ? 10.179 6.337 -8.200 1.00 64.81 97 ALA A C 1
ATOM 734 O O . ALA A 1 97 ? 11.233 6.744 -8.684 1.00 64.81 97 ALA A O 1
ATOM 735 N N . GLY A 1 98 ? 10.107 5.675 -7.050 1.00 74.81 98 GLY A N 1
ATOM 736 C CA . GLY A 1 98 ? 11.201 4.873 -6.527 1.00 74.81 98 GLY A CA 1
ATOM 737 C C . GLY A 1 98 ? 10.908 3.398 -6.790 1.00 74.81 98 GLY A C 1
ATOM 738 O O . GLY A 1 98 ? 9.779 3.037 -7.129 1.00 74.81 98 GLY A O 1
ATOM 739 N N . HIS A 1 99 ? 11.915 2.556 -6.577 1.00 84.12 99 HIS A N 1
ATOM 740 C CA . HIS A 1 99 ? 11.795 1.103 -6.667 1.00 84.12 99 HIS A CA 1
ATOM 741 C C . HIS A 1 99 ? 12.080 0.486 -5.289 1.00 84.12 99 HIS A C 1
ATOM 743 O O . HIS A 1 99 ? 13.187 -0.006 -5.055 1.00 84.12 99 HIS A O 1
ATOM 749 N N . PRO A 1 100 ? 11.148 0.601 -4.322 1.00 89.19 100 PRO A N 1
ATOM 750 C CA . PRO A 1 100 ? 11.360 0.005 -3.013 1.00 89.19 100 PRO A CA 1
ATOM 751 C C . PRO A 1 100 ? 11.438 -1.517 -3.151 1.00 89.19 100 PRO A C 1
ATOM 753 O O . PRO A 1 100 ? 10.672 -2.126 -3.894 1.00 89.19 100 PRO A O 1
ATOM 756 N N . GLU A 1 101 ? 12.349 -2.135 -2.408 1.00 89.88 101 GLU A N 1
ATOM 757 C CA . GLU A 1 101 ? 12.426 -3.595 -2.290 1.00 89.88 101 GLU A CA 1
ATOM 758 C C . GLU A 1 101 ? 11.310 -4.133 -1.394 1.00 89.88 101 GLU A C 1
ATOM 760 O O . GLU A 1 101 ? 10.891 -5.282 -1.523 1.00 89.88 101 GLU A O 1
ATOM 765 N N . ARG A 1 102 ? 10.832 -3.300 -0.465 1.00 92.69 102 ARG A N 1
ATOM 766 C CA . ARG A 1 102 ? 9.788 -3.655 0.488 1.00 92.69 102 ARG A CA 1
ATOM 767 C C . ARG A 1 102 ? 8.890 -2.467 0.779 1.00 92.69 102 ARG A C 1
ATOM 769 O O . ARG A 1 102 ? 9.360 -1.337 0.909 1.00 92.69 102 ARG A O 1
ATOM 776 N N . ILE A 1 103 ? 7.602 -2.743 0.929 1.00 94.50 103 ILE A N 1
ATOM 777 C CA . ILE A 1 103 ? 6.616 -1.770 1.391 1.00 94.50 103 ILE A CA 1
ATOM 778 C C . ILE A 1 103 ? 6.039 -2.274 2.704 1.00 94.50 103 ILE A C 1
ATOM 780 O O . ILE A 1 103 ? 5.593 -3.416 2.798 1.00 94.50 103 ILE A O 1
ATOM 784 N N . GLU A 1 104 ? 6.065 -1.424 3.717 1.00 96.12 104 GLU A N 1
ATOM 785 C CA . GLU A 1 104 ? 5.534 -1.701 5.045 1.00 96.12 104 GLU A CA 1
ATOM 786 C C . GLU A 1 104 ? 4.316 -0.808 5.262 1.00 96.12 104 GLU A C 1
ATOM 788 O O . GLU A 1 104 ? 4.402 0.416 5.153 1.00 96.12 104 GLU A O 1
ATOM 793 N N . ILE A 1 105 ? 3.170 -1.424 5.531 1.00 96.38 105 ILE A N 1
ATOM 794 C CA . ILE A 1 105 ? 1.928 -0.730 5.855 1.00 96.38 105 ILE A CA 1
ATOM 795 C C . ILE A 1 105 ? 1.777 -0.767 7.369 1.00 96.38 105 ILE A C 1
ATOM 797 O O . ILE A 1 105 ? 1.649 -1.837 7.964 1.00 96.38 105 ILE A O 1
ATOM 801 N N . PHE A 1 106 ? 1.790 0.405 7.981 1.00 95.94 106 PHE A N 1
ATOM 802 C CA . PHE A 1 106 ? 1.540 0.640 9.389 1.00 95.94 106 PHE A CA 1
ATOM 803 C C . PHE A 1 106 ? 0.093 1.059 9.602 1.00 95.94 1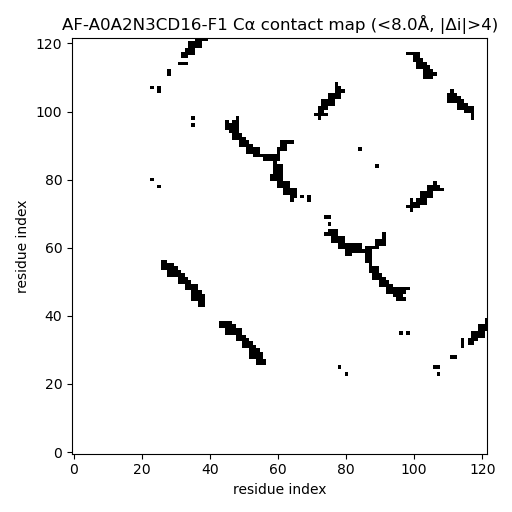06 PHE A C 1
ATOM 805 O O . PHE A 1 106 ? -0.544 1.622 8.715 1.00 95.94 106 PHE A O 1
ATOM 812 N N . CYS A 1 107 ? -0.428 0.785 10.787 1.00 95.00 107 CYS A N 1
ATOM 813 C CA . CYS A 1 107 ? -1.682 1.354 11.241 1.00 95.00 107 CYS A CA 1
ATOM 814 C C . CYS A 1 107 ? -1.605 1.597 12.746 1.00 95.00 107 CYS A C 1
ATOM 816 O O . CYS A 1 107 ? -1.210 0.707 13.509 1.00 95.00 107 CYS A O 1
ATOM 818 N N . SER A 1 108 ? -1.920 2.824 13.161 1.00 92.31 108 SER A N 1
ATOM 819 C CA . SER A 1 108 ? -1.774 3.273 14.550 1.00 92.31 108 SER A CA 1
ATOM 820 C C . SER A 1 108 ? -0.359 3.015 15.089 1.00 92.31 108 SER A C 1
ATOM 822 O O . SER A 1 108 ? -0.177 2.579 16.228 1.00 92.31 108 SER A O 1
ATOM 824 N N . GLY A 1 109 ? 0.654 3.241 14.242 1.00 91.06 109 GLY A N 1
ATOM 825 C CA . GLY A 1 109 ? 2.072 3.083 14.588 1.00 91.06 109 GLY A CA 1
ATOM 826 C C . GLY A 1 109 ? 2.573 1.638 14.725 1.00 91.06 109 GLY A C 1
ATOM 827 O O . GLY A 1 109 ? 3.720 1.433 15.122 1.00 91.06 109 GLY A O 1
ATOM 828 N N . LYS A 1 110 ? 1.758 0.626 14.401 1.00 93.25 110 LYS A N 1
ATOM 829 C CA . LYS A 1 110 ? 2.166 -0.789 14.395 1.00 93.25 110 LYS A CA 1
ATOM 830 C C . LYS A 1 110 ? 2.265 -1.309 12.969 1.00 93.25 110 LYS A C 1
ATOM 832 O O . LYS A 1 110 ? 1.402 -1.003 12.150 1.00 93.25 110 LYS A O 1
ATOM 837 N N . LEU A 1 111 ? 3.285 -2.123 12.689 1.00 94.88 111 LEU A N 1
ATOM 838 C CA . LEU A 1 111 ? 3.390 -2.822 11.410 1.00 94.88 111 LEU A CA 1
ATOM 839 C C . LEU A 1 111 ? 2.167 -3.729 11.245 1.00 94.88 111 LEU A C 1
ATOM 841 O O . LEU A 1 111 ? 1.926 -4.610 12.070 1.00 94.88 111 LEU A O 1
ATOM 845 N N . HIS A 1 112 ? 1.401 -3.484 10.192 1.00 95.19 112 HIS A N 1
ATOM 846 C CA . HIS A 1 112 ? 0.123 -4.131 9.935 1.00 95.19 112 HIS A CA 1
ATOM 847 C C . HIS A 1 112 ? 0.197 -5.091 8.740 1.00 95.19 112 HIS A C 1
ATOM 849 O O . HIS A 1 112 ? -0.394 -6.168 8.777 1.00 95.19 112 HIS A O 1
ATOM 855 N N . HIS A 1 113 ? 0.949 -4.739 7.692 1.00 97.06 113 HIS A N 1
ATOM 856 C CA . HIS A 1 113 ? 1.142 -5.596 6.523 1.00 97.06 113 HIS A CA 1
ATOM 857 C C . HIS A 1 113 ? 2.473 -5.311 5.819 1.00 97.06 113 HIS A C 1
ATOM 859 O O . HIS A 1 113 ? 3.003 -4.204 5.911 1.00 97.06 113 HIS A O 1
ATOM 865 N N . THR A 1 114 ? 2.985 -6.288 5.069 1.00 97.12 114 THR A N 1
ATOM 866 C CA . THR A 1 114 ? 4.231 -6.157 4.303 1.00 97.12 114 THR A CA 1
ATOM 867 C C . THR A 1 114 ? 4.027 -6.645 2.876 1.00 97.12 114 THR A C 1
ATOM 869 O O . THR A 1 114 ? 3.542 -7.752 2.665 1.00 97.12 114 THR A O 1
ATOM 872 N N . ILE A 1 115 ? 4.469 -5.851 1.903 1.00 96.19 115 ILE A N 1
ATOM 873 C CA . ILE A 1 115 ? 4.550 -6.232 0.492 1.00 96.19 115 ILE A CA 1
ATOM 874 C C . ILE A 1 115 ? 6.030 -6.398 0.146 1.00 96.19 115 ILE A C 1
ATOM 876 O O . ILE A 1 115 ? 6.797 -5.435 0.181 1.00 96.19 115 ILE A O 1
ATOM 880 N N . SER A 1 116 ? 6.440 -7.625 -0.168 1.00 93.38 116 SER A N 1
ATOM 881 C CA . SER A 1 116 ? 7.836 -7.960 -0.503 1.00 93.38 116 SER A CA 1
ATOM 882 C C . SER A 1 116 ? 8.103 -8.063 -2.003 1.00 93.38 116 SER A C 1
ATOM 884 O O . SER A 1 116 ? 9.243 -8.263 -2.405 1.00 93.38 116 SER A O 1
ATOM 886 N N . HIS A 1 117 ? 7.065 -7.970 -2.832 1.00 90.81 117 HIS A N 1
ATOM 887 C CA . HIS A 1 117 ? 7.186 -8.070 -4.279 1.00 90.81 117 HIS A CA 1
ATOM 888 C C . HIS A 1 117 ? 6.564 -6.836 -4.930 1.00 90.81 117 HIS A C 1
ATOM 890 O O . HIS A 1 117 ? 5.352 -6.637 -4.861 1.00 90.81 117 HIS A O 1
ATOM 896 N N . VAL A 1 118 ? 7.411 -6.006 -5.541 1.00 90.06 118 VAL A N 1
ATOM 897 C CA . VAL A 1 118 ? 6.998 -4.835 -6.319 1.00 90.06 118 VAL A CA 1
ATOM 898 C C . VAL A 1 118 ? 7.179 -5.167 -7.793 1.00 90.06 118 VAL A C 1
ATOM 900 O O . VAL A 1 118 ? 8.295 -5.379 -8.265 1.00 90.06 118 VAL A O 1
ATOM 903 N N . MET A 1 119 ? 6.068 -5.253 -8.517 1.00 90.25 119 MET A N 1
ATOM 904 C CA . MET A 1 119 ? 6.080 -5.620 -9.931 1.00 90.25 119 MET A CA 1
ATOM 905 C C . MET A 1 119 ? 6.497 -4.430 -10.798 1.00 90.25 119 MET A C 1
ATOM 907 O O . MET A 1 119 ? 6.304 -3.274 -10.434 1.00 90.25 119 MET A O 1
ATOM 911 N N . THR A 1 120 ? 7.028 -4.696 -11.987 1.00 85.56 120 THR A N 1
ATOM 912 C CA . THR A 1 120 ? 7.172 -3.668 -13.026 1.00 85.56 120 THR A CA 1
ATOM 913 C C . THR A 1 120 ? 6.130 -3.919 -14.102 1.00 85.56 120 THR A C 1
ATOM 915 O O . THR A 1 120 ? 6.054 -5.031 -14.622 1.00 85.56 120 THR A O 1
ATOM 918 N N . VAL A 1 121 ? 5.356 -2.893 -14.447 1.00 82.94 121 VAL A N 1
ATOM 919 C CA . VAL A 1 121 ? 4.353 -2.943 -15.519 1.00 82.94 121 VAL A CA 1
ATOM 920 C C . VAL A 1 121 ? 4.741 -1.925 -16.595 1.00 82.94 121 VAL A C 1
ATOM 922 O O . VAL A 1 121 ? 5.154 -0.808 -16.269 1.00 82.94 121 VAL A O 1
ATOM 925 N N . MET A 1 122 ? 4.671 -2.346 -17.862 1.00 74.00 122 MET A N 1
ATOM 926 C CA . MET A 1 122 ? 5.033 -1.569 -19.060 1.00 74.00 122 MET A CA 1
ATOM 927 C C . MET A 1 122 ? 3.798 -1.086 -19.815 1.00 74.00 122 MET A C 1
ATOM 929 O O . MET A 1 122 ? 2.770 -1.796 -19.747 1.00 74.00 122 MET A O 1
#

pLDDT: mean 81.11, std 16.96, range [38.59, 97.12]

Sequence (122 aa):
MRARYLMVAILSLTGCVHALPPEVTCPPVVQAEAWVNRMPGPQPPDTSLIVTARIDAQELWMLKAMTQEAAPRILQLELLPGGSGYLGNTGFRSTKAGHPERIEIFCSGKLHHTISHVMTVM